Protein AF-A0A1G7DC87-F1 (afdb_monomer_lite)

Sequence (87 aa):
MFDQLEQELERLNQIHDARERTRAKMKLLLEQIPKGIEEAEAGNAETAAIYLSATRKILSAALSEEENAYKRLMGQQTDSTTIEKTP

Radius of gyration: 18.6 Å; chains: 1; bounding box: 42×33×54 Å

pLDDT: mean 83.66, std 15.87, range [39.28, 97.69]

Structure (mmCIF, N/CA/C/O backbone):
data_AF-A0A1G7DC87-F1
#
_entry.id   AF-A0A1G7DC87-F1
#
loop_
_atom_site.group_PDB
_atom_site.id
_atom_site.type_symbol
_atom_site.label_atom_id
_atom_site.label_alt_id
_atom_site.label_comp_id
_atom_site.label_asym_id
_atom_site.label_entity_id
_atom_site.label_seq_id
_atom_site.pdbx_PDB_ins_code
_atom_site.Cartn_x
_atom_site.Cartn_y
_atom_site.Cartn_z
_atom_site.occupancy
_atom_site.B_iso_or_equiv
_atom_site.auth_seq_id
_atom_site.auth_comp_id
_atom_site.auth_asym_id
_atom_site.auth_atom_id
_atom_site.pdbx_PDB_model_num
ATOM 1 N N . MET A 1 1 ? -20.437 4.206 34.742 1.00 56.81 1 MET A N 1
ATOM 2 C CA . MET A 1 1 ? -19.432 5.249 34.418 1.00 56.81 1 MET A CA 1
ATOM 3 C C . MET A 1 1 ? -18.098 4.631 33.997 1.00 56.81 1 MET A C 1
ATOM 5 O O . MET A 1 1 ? -17.486 5.175 33.093 1.00 56.81 1 MET A O 1
ATOM 9 N N . PHE A 1 2 ? -17.684 3.488 34.567 1.00 61.53 2 PHE A N 1
ATOM 10 C CA . PHE A 1 2 ? -16.541 2.700 34.070 1.00 61.53 2 PHE A CA 1
ATOM 11 C C . PHE A 1 2 ? -16.751 2.162 32.641 1.00 61.53 2 PHE A C 1
ATOM 13 O O . PHE A 1 2 ? -15.869 2.328 31.808 1.00 61.53 2 PHE A O 1
ATOM 20 N N . ASP A 1 3 ? -17.948 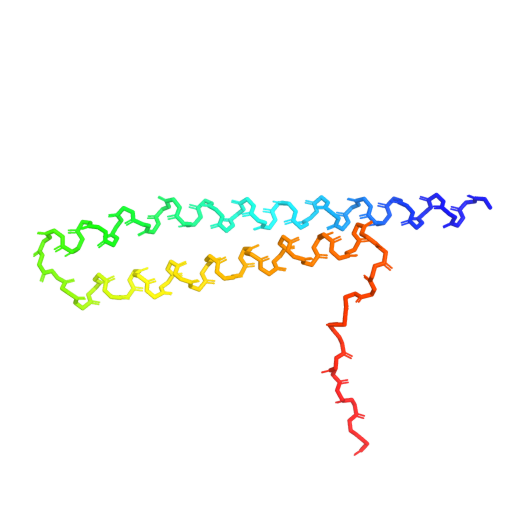1.664 32.320 1.00 74.19 3 ASP A N 1
ATOM 21 C CA . ASP A 1 3 ? -18.243 1.037 31.017 1.00 74.19 3 ASP A CA 1
ATOM 22 C C . ASP A 1 3 ? -18.061 1.970 29.806 1.00 74.19 3 ASP A C 1
ATOM 24 O O . ASP A 1 3 ? -17.645 1.541 28.735 1.00 74.19 3 ASP A O 1
ATOM 28 N N . GLN A 1 4 ? -18.341 3.269 29.967 1.00 77.38 4 GLN A N 1
ATOM 29 C CA . GLN A 1 4 ? -18.134 4.261 28.902 1.00 77.38 4 GLN A CA 1
ATOM 30 C C . GLN A 1 4 ? -16.651 4.588 28.705 1.00 77.38 4 GLN A C 1
ATOM 32 O O . GLN A 1 4 ? -16.217 4.834 27.585 1.00 77.38 4 GLN A O 1
ATOM 37 N N . LEU A 1 5 ? -15.874 4.587 29.791 1.00 79.31 5 LEU A N 1
ATOM 38 C CA . LEU A 1 5 ? -14.437 4.835 29.737 1.00 79.31 5 LEU A CA 1
ATOM 39 C C . LEU A 1 5 ? -13.708 3.657 29.078 1.00 79.31 5 LEU A C 1
ATOM 41 O O . LEU A 1 5 ? -12.793 3.866 28.289 1.00 79.31 5 LEU A O 1
ATOM 45 N N . GLU A 1 6 ? -14.138 2.432 29.384 1.00 81.00 6 GLU A N 1
ATOM 46 C CA . GLU A 1 6 ? -13.593 1.198 28.817 1.00 81.00 6 GLU A CA 1
ATOM 47 C C . GLU A 1 6 ? -13.885 1.091 27.313 1.00 81.00 6 GLU A C 1
ATOM 49 O O . GLU A 1 6 ? -12.967 0.846 26.530 1.00 81.00 6 GLU A O 1
ATOM 54 N N . GLN A 1 7 ? -15.113 1.411 26.886 1.00 80.56 7 GLN A N 1
ATOM 55 C CA . GLN A 1 7 ? -15.470 1.486 25.462 1.00 80.56 7 GLN A CA 1
ATOM 56 C C . GLN A 1 7 ? -14.666 2.547 24.699 1.00 80.56 7 GLN A C 1
ATOM 58 O O . GLN A 1 7 ? -14.235 2.303 23.570 1.00 80.56 7 GLN A O 1
ATOM 63 N N . GLU A 1 8 ? -14.439 3.719 25.296 1.00 79.62 8 GLU A N 1
ATOM 64 C CA . GLU A 1 8 ? -13.675 4.786 24.644 1.00 79.62 8 GLU A CA 1
ATOM 65 C C . GLU A 1 8 ? -12.180 4.434 24.541 1.00 79.62 8 GLU A C 1
ATOM 67 O O . GLU A 1 8 ? -11.549 4.686 23.512 1.00 79.62 8 GLU A O 1
ATOM 72 N N . LEU A 1 9 ? -11.616 3.779 25.562 1.00 83.06 9 LEU A N 1
ATOM 73 C CA . LEU A 1 9 ? -10.251 3.239 25.537 1.00 83.06 9 LEU A CA 1
ATOM 74 C C . LEU A 1 9 ? -10.078 2.167 24.459 1.00 83.06 9 LEU A C 1
ATOM 76 O O . LEU A 1 9 ? -9.109 2.204 23.698 1.00 83.06 9 LEU A O 1
ATOM 80 N N . GLU A 1 10 ? -11.021 1.233 24.359 1.00 83.81 10 GLU A N 1
ATOM 81 C CA . GLU A 1 10 ? -10.984 0.180 23.347 1.00 83.81 10 GLU A CA 1
ATOM 82 C C . GLU A 1 10 ? -11.085 0.761 21.932 1.00 83.81 10 GLU A C 1
ATOM 84 O O . GLU A 1 10 ? -10.302 0.408 21.045 1.00 83.81 10 GLU A O 1
ATOM 89 N N . ARG A 1 11 ? -11.968 1.743 21.733 1.00 78.25 11 ARG A N 1
ATOM 90 C CA . ARG A 1 11 ? -12.083 2.485 20.475 1.00 78.25 11 ARG A CA 1
ATOM 91 C C . ARG A 1 11 ? -10.782 3.208 20.110 1.00 78.25 11 ARG A C 1
ATOM 93 O O . ARG A 1 11 ? -10.364 3.161 18.950 1.00 78.25 11 ARG A O 1
ATOM 100 N N . LEU A 1 12 ? -10.128 3.866 21.068 1.00 82.38 12 LEU A N 1
ATOM 101 C CA . LEU A 1 12 ? -8.848 4.547 20.844 1.00 82.38 12 LEU A CA 1
ATOM 102 C C . LEU A 1 12 ? -7.730 3.566 20.472 1.00 82.38 12 LEU A C 1
ATOM 104 O O . LEU A 1 12 ? -6.975 3.841 19.535 1.00 82.38 12 LEU A O 1
ATOM 108 N N . ASN A 1 13 ? -7.664 2.411 21.137 1.00 83.75 13 ASN A N 1
ATOM 109 C CA . ASN A 1 13 ? -6.706 1.354 20.809 1.00 83.75 13 ASN A CA 1
ATOM 110 C C . ASN A 1 13 ? -6.916 0.830 19.382 1.00 83.75 13 ASN A C 1
ATOM 112 O O . ASN A 1 13 ? -5.971 0.771 18.600 1.00 83.75 13 ASN A O 1
ATOM 116 N N . GLN A 1 14 ? -8.162 0.565 18.982 1.00 80.00 14 GLN A N 1
ATOM 117 C CA . GLN A 1 14 ? -8.475 0.113 17.621 1.00 80.00 14 GLN A CA 1
ATOM 118 C C . GLN A 1 14 ? -8.066 1.130 16.542 1.00 80.00 14 GLN A C 1
ATOM 120 O O . GLN A 1 14 ? -7.621 0.742 15.456 1.00 80.00 14 GLN A O 1
ATOM 125 N N . ILE A 1 15 ? -8.214 2.432 16.818 1.00 81.69 15 ILE A N 1
ATOM 126 C CA . ILE A 1 15 ? -7.766 3.509 15.919 1.00 81.69 15 ILE A CA 1
ATOM 127 C C . ILE A 1 15 ? -6.237 3.548 15.848 1.00 81.69 15 ILE A C 1
ATOM 129 O O . ILE A 1 15 ? -5.676 3.710 14.761 1.00 81.69 15 ILE A O 1
ATOM 133 N N . HIS A 1 16 ? -5.556 3.406 16.986 1.00 85.94 16 HIS A N 1
ATOM 134 C CA . HIS A 1 16 ? -4.098 3.361 17.033 1.00 85.94 16 HIS A CA 1
ATOM 135 C C . HIS A 1 16 ? -3.552 2.182 16.218 1.00 85.94 16 HIS A C 1
ATOM 137 O O . HIS A 1 16 ? -2.727 2.386 15.325 1.00 85.94 16 HIS A O 1
ATOM 143 N N . ASP A 1 17 ? -4.096 0.983 16.422 1.00 86.88 17 ASP A N 1
ATOM 144 C CA . ASP A 1 17 ? -3.684 -0.214 15.691 1.00 86.88 17 ASP A CA 1
ATOM 145 C C . ASP A 1 17 ? -3.917 -0.076 14.181 1.00 86.88 17 ASP A C 1
ATOM 147 O O . ASP A 1 17 ? -3.086 -0.495 13.372 1.00 86.88 17 ASP A O 1
ATOM 151 N N . ALA A 1 18 ? -5.035 0.539 13.775 1.00 83.69 18 ALA A N 1
ATOM 152 C CA . ALA A 1 18 ? -5.310 0.817 12.367 1.00 83.69 18 ALA A CA 1
ATOM 153 C C . ALA A 1 18 ? -4.246 1.741 11.755 1.00 83.69 18 ALA A C 1
ATOM 155 O O . ALA A 1 18 ? -3.751 1.469 10.661 1.00 83.69 18 ALA A O 1
ATOM 156 N N . ARG A 1 19 ? -3.822 2.783 12.481 1.00 87.38 19 ARG A N 1
ATOM 157 C CA . ARG A 1 19 ? -2.754 3.691 12.032 1.00 87.38 19 ARG A CA 1
ATOM 158 C C . ARG A 1 19 ? -1.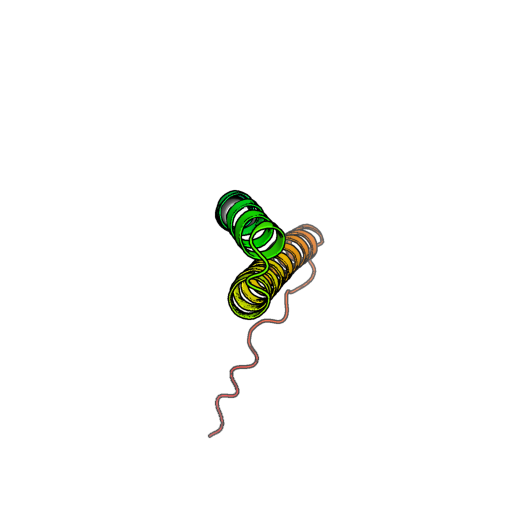414 2.982 11.891 1.00 87.38 19 ARG A C 1
ATOM 160 O O . ARG A 1 19 ? -0.723 3.209 10.898 1.00 87.38 19 ARG A O 1
ATOM 167 N N . GLU A 1 20 ? -1.049 2.116 12.834 1.00 92.12 20 GLU A N 1
ATOM 168 C CA . GLU A 1 20 ? 0.189 1.337 12.724 1.00 92.12 20 GLU A CA 1
ATOM 169 C C . GLU A 1 20 ? 0.147 0.379 11.526 1.00 92.12 20 GLU A C 1
ATOM 171 O O . GLU A 1 20 ? 1.106 0.312 10.750 1.00 92.12 20 GLU A O 1
ATOM 176 N N . ARG A 1 21 ? -0.997 -0.278 11.278 1.00 90.94 21 ARG A N 1
ATOM 177 C CA . ARG A 1 21 ? -1.195 -1.096 10.070 1.00 90.94 21 ARG A CA 1
ATOM 178 C C . ARG A 1 21 ? -1.080 -0.270 8.789 1.00 90.94 21 ARG A C 1
ATOM 180 O O . ARG A 1 21 ? -0.463 -0.737 7.832 1.00 90.94 21 ARG A O 1
ATOM 187 N N . THR A 1 22 ? -1.644 0.936 8.740 1.00 91.06 22 THR A N 1
ATOM 188 C CA . THR A 1 22 ? -1.509 1.832 7.579 1.00 91.06 22 THR A CA 1
ATOM 189 C C . THR A 1 22 ? -0.056 2.251 7.368 1.00 91.06 22 THR A C 1
ATOM 191 O O . THR A 1 22 ? 0.445 2.160 6.247 1.00 91.06 22 THR A O 1
ATOM 194 N N . ARG A 1 23 ? 0.673 2.621 8.431 1.00 93.44 23 ARG A N 1
ATOM 195 C CA . ARG A 1 23 ? 2.106 2.957 8.339 1.00 93.44 23 ARG A CA 1
ATOM 196 C C . ARG A 1 23 ? 2.940 1.800 7.806 1.00 93.44 23 ARG A C 1
ATOM 198 O O . ARG A 1 23 ? 3.800 2.026 6.959 1.00 93.44 23 ARG A O 1
ATOM 205 N N . ALA A 1 24 ? 2.690 0.575 8.265 1.00 94.44 24 ALA A N 1
ATOM 206 C CA . ALA A 1 24 ? 3.383 -0.607 7.758 1.00 94.44 24 ALA A CA 1
ATOM 207 C C . ALA A 1 24 ? 3.148 -0.797 6.248 1.00 94.44 24 ALA A C 1
ATOM 209 O O . ALA A 1 24 ? 4.101 -0.996 5.498 1.00 94.44 24 ALA A O 1
ATOM 210 N N . LYS A 1 25 ? 1.902 -0.642 5.779 1.00 93.62 25 LYS A N 1
ATOM 211 C CA . LYS A 1 25 ? 1.570 -0.705 4.345 1.00 93.62 25 LYS A CA 1
ATOM 212 C C . LYS A 1 25 ? 2.239 0.420 3.543 1.00 93.62 25 LYS A C 1
ATOM 214 O O . LYS A 1 25 ? 2.740 0.167 2.453 1.00 93.62 25 LYS A O 1
ATOM 219 N N . MET A 1 26 ? 2.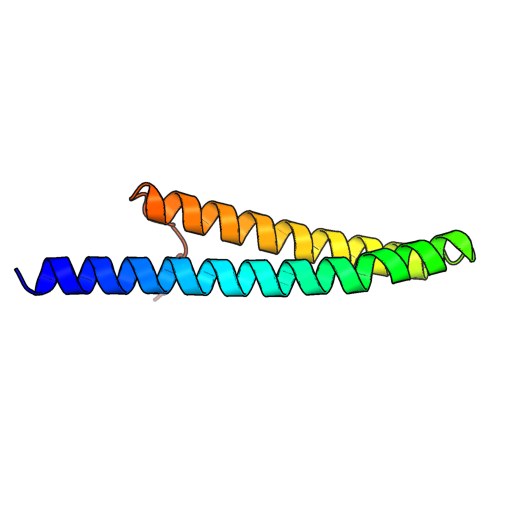315 1.639 4.084 1.00 93.31 26 MET A N 1
ATOM 220 C CA . MET A 1 26 ? 3.024 2.750 3.432 1.00 93.31 26 MET A CA 1
ATOM 221 C C . MET A 1 26 ? 4.526 2.491 3.301 1.00 93.31 26 MET A C 1
ATOM 223 O O . MET A 1 26 ? 5.093 2.764 2.248 1.00 93.31 26 MET A O 1
ATOM 227 N N . LYS A 1 27 ? 5.168 1.915 4.325 1.00 95.94 27 LYS A N 1
ATOM 228 C CA . LYS A 1 27 ? 6.578 1.502 4.234 1.00 95.94 27 LYS A CA 1
ATOM 229 C C . LYS A 1 27 ? 6.792 0.491 3.109 1.00 95.94 27 LYS A C 1
ATOM 231 O O . LYS A 1 27 ? 7.687 0.681 2.296 1.00 95.94 27 LYS A O 1
ATOM 236 N N . LEU A 1 28 ? 5.915 -0.510 2.999 1.00 94.50 28 LEU A N 1
ATOM 237 C CA . LEU A 1 28 ? 5.975 -1.473 1.898 1.00 94.50 28 LEU A CA 1
ATOM 238 C C . LEU A 1 28 ? 5.824 -0.790 0.531 1.00 94.50 28 LEU A C 1
ATOM 240 O O . LEU A 1 28 ? 6.564 -1.119 -0.386 1.00 94.50 28 LEU A O 1
ATOM 244 N N . LEU A 1 29 ? 4.925 0.188 0.373 1.00 94.00 29 LEU A N 1
ATOM 245 C CA . LEU A 1 29 ? 4.821 0.941 -0.887 1.00 94.00 29 LEU A CA 1
ATOM 246 C C . LEU A 1 29 ? 6.123 1.669 -1.231 1.00 94.00 29 LEU A C 1
ATOM 248 O O . LEU A 1 29 ? 6.591 1.571 -2.363 1.00 94.00 29 LEU A O 1
ATOM 252 N N . LEU A 1 30 ? 6.718 2.357 -0.254 1.00 93.94 30 LEU A N 1
ATOM 253 C CA . LEU A 1 30 ? 7.982 3.073 -0.434 1.00 93.94 30 LEU A CA 1
ATOM 254 C C . LEU A 1 30 ? 9.143 2.141 -0.812 1.00 93.94 30 LEU A C 1
ATOM 256 O O . LEU A 1 30 ? 10.056 2.569 -1.507 1.00 93.94 30 LEU A O 1
ATOM 260 N N . GLU A 1 31 ? 9.100 0.874 -0.401 1.00 93.94 31 GLU A N 1
ATOM 261 C CA . GLU A 1 31 ? 10.093 -0.138 -0.778 1.00 93.94 31 GLU A CA 1
ATOM 262 C C . GLU A 1 31 ? 9.848 -0.758 -2.162 1.00 93.94 31 GLU A C 1
ATOM 264 O O . GLU A 1 31 ? 10.801 -1.141 -2.840 1.00 93.94 31 GLU A O 1
ATOM 269 N N . GLN A 1 32 ? 8.586 -0.918 -2.573 1.00 92.44 32 GLN A N 1
ATOM 270 C CA . GLN A 1 32 ? 8.217 -1.648 -3.795 1.00 92.44 32 GLN A CA 1
ATOM 271 C C . GLN A 1 32 ? 8.168 -0.751 -5.037 1.00 92.44 32 GLN A C 1
ATOM 273 O O . GLN A 1 32 ? 8.530 -1.203 -6.122 1.00 92.44 32 GLN A O 1
ATOM 278 N N . ILE A 1 33 ? 7.749 0.511 -4.891 1.00 94.12 33 ILE A N 1
ATOM 279 C CA . ILE A 1 33 ? 7.632 1.452 -6.016 1.00 94.12 33 ILE A CA 1
ATOM 280 C C . ILE A 1 33 ? 8.982 1.664 -6.724 1.00 94.12 33 ILE A C 1
ATOM 282 O O . ILE A 1 33 ? 9.006 1.507 -7.945 1.00 94.12 33 ILE A O 1
ATOM 286 N N . PRO A 1 34 ? 10.102 1.949 -6.024 1.00 97.06 34 PRO A N 1
ATOM 287 C CA . PRO A 1 34 ? 11.390 2.154 -6.687 1.00 97.06 34 PRO A CA 1
ATOM 288 C C . PRO A 1 34 ? 11.847 0.927 -7.478 1.00 97.06 34 PRO A C 1
ATOM 290 O O . PRO A 1 34 ? 12.241 1.062 -8.628 1.00 97.06 34 PRO A O 1
ATOM 293 N N . LYS A 1 35 ? 11.685 -0.278 -6.915 1.00 95.25 35 LYS A N 1
ATOM 294 C CA . LYS A 1 35 ? 12.044 -1.536 -7.590 1.00 95.25 35 LYS A CA 1
ATOM 295 C C . LYS A 1 35 ? 11.253 -1.740 -8.881 1.00 95.25 35 LYS A C 1
ATOM 297 O O . LYS A 1 35 ? 11.806 -2.144 -9.893 1.00 95.25 35 LYS A O 1
ATOM 302 N N . GLY A 1 36 ? 9.956 -1.429 -8.866 1.00 94.62 36 GLY A N 1
ATOM 303 C CA . GLY A 1 36 ? 9.133 -1.491 -10.074 1.00 94.62 36 GLY A CA 1
ATOM 304 C C . GLY A 1 36 ? 9.557 -0.487 -11.148 1.00 94.62 36 GLY A C 1
ATOM 305 O O . GLY A 1 36 ? 9.504 -0.817 -12.331 1.00 94.62 36 GLY A O 1
ATOM 306 N N . ILE A 1 37 ? 9.983 0.715 -10.743 1.00 95.69 37 ILE A N 1
ATOM 307 C CA . ILE A 1 37 ? 10.505 1.743 -11.654 1.00 95.69 37 ILE A CA 1
ATOM 308 C C . ILE A 1 37 ? 11.830 1.283 -12.270 1.00 95.69 37 ILE A C 1
ATOM 310 O O . ILE A 1 37 ? 11.960 1.330 -13.488 1.00 95.69 37 ILE A O 1
ATOM 314 N N . GLU A 1 38 ? 12.762 0.770 -11.464 1.00 97.69 38 GLU A N 1
ATOM 315 C CA . GLU A 1 38 ? 14.056 0.255 -11.936 1.00 97.69 38 GLU A CA 1
ATOM 316 C C . GLU A 1 38 ? 13.880 -0.854 -12.988 1.00 97.69 38 GLU A C 1
ATOM 318 O O . GLU A 1 38 ? 14.505 -0.818 -14.047 1.00 97.69 38 GLU A O 1
ATOM 323 N N . GLU A 1 39 ? 12.973 -1.807 -12.751 1.00 96.88 39 GLU A N 1
ATOM 324 C CA . GLU A 1 39 ? 12.675 -2.875 -13.717 1.00 96.88 39 GLU A CA 1
ATOM 325 C C . GLU A 1 39 ? 12.038 -2.334 -15.005 1.00 96.88 39 GLU A C 1
ATOM 327 O O . GLU A 1 39 ? 12.340 -2.814 -16.100 1.00 96.88 39 GLU A O 1
ATOM 332 N N . ALA A 1 40 ? 11.177 -1.316 -14.902 1.00 94.88 40 ALA A N 1
ATOM 333 C CA . ALA A 1 40 ? 10.570 -0.678 -16.067 1.00 94.88 40 ALA A CA 1
ATOM 334 C C . ALA A 1 40 ? 11.611 0.077 -16.910 1.00 94.88 40 ALA A C 1
ATOM 336 O O . ALA A 1 40 ? 11.606 -0.039 -18.136 1.00 94.88 40 ALA A O 1
ATOM 337 N N . GLU A 1 41 ? 12.523 0.806 -16.264 1.00 96.62 41 GLU A N 1
ATOM 338 C CA . GLU A 1 41 ? 13.632 1.513 -16.915 1.00 96.62 41 GLU A CA 1
ATOM 339 C C . GLU A 1 41 ? 14.633 0.546 -17.562 1.00 96.62 41 GLU A C 1
ATOM 341 O O . GLU A 1 41 ? 15.161 0.831 -18.637 1.00 96.62 41 GLU A O 1
ATOM 346 N N . ALA A 1 42 ? 14.831 -0.635 -16.969 1.00 97.12 42 ALA A N 1
ATOM 347 C CA . ALA A 1 42 ? 15.623 -1.720 -17.546 1.00 97.12 42 ALA A CA 1
ATOM 348 C C . ALA A 1 42 ? 14.928 -2.441 -18.723 1.00 97.12 42 ALA A C 1
ATOM 350 O O . ALA A 1 42 ? 15.518 -3.332 -19.337 1.00 97.12 42 ALA A O 1
ATOM 351 N N . GLY A 1 43 ? 13.679 -2.085 -19.047 1.00 96.56 43 GLY A N 1
ATOM 352 C CA . GLY A 1 43 ? 12.890 -2.725 -20.102 1.00 96.56 43 GLY A CA 1
ATOM 353 C C . GLY A 1 43 ? 12.294 -4.081 -19.708 1.00 96.56 43 GLY A C 1
ATOM 354 O O . GLY A 1 43 ? 11.760 -4.787 -20.565 1.00 96.56 43 GLY A O 1
ATOM 355 N N . ASN A 1 44 ? 12.342 -4.453 -18.426 1.00 97.12 44 ASN A N 1
ATOM 356 C CA . ASN A 1 44 ? 11.773 -5.693 -17.908 1.00 97.12 44 ASN A CA 1
ATOM 357 C C . ASN A 1 44 ? 10.28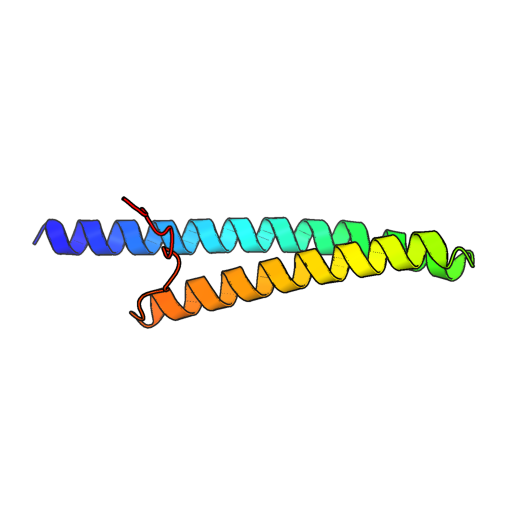0 -5.525 -17.587 1.00 97.12 44 ASN A C 1
ATOM 359 O O . ASN A 1 44 ? 9.857 -5.425 -16.431 1.00 97.12 44 ASN A O 1
ATOM 363 N N . ALA A 1 45 ? 9.465 -5.486 -18.641 1.00 94.38 45 ALA A N 1
ATOM 364 C CA . ALA A 1 45 ? 8.029 -5.236 -18.530 1.00 94.38 45 ALA A CA 1
ATOM 365 C C . ALA A 1 45 ? 7.292 -6.265 -17.648 1.00 94.38 45 ALA A C 1
ATOM 367 O O . ALA A 1 45 ? 6.337 -5.904 -16.959 1.00 94.38 45 ALA A O 1
ATOM 368 N N . GLU A 1 46 ? 7.729 -7.528 -17.645 1.00 96.44 46 GLU A N 1
ATOM 369 C CA . GLU A 1 46 ? 7.107 -8.591 -16.849 1.00 96.44 46 GLU A CA 1
ATOM 370 C C . GLU A 1 46 ? 7.306 -8.352 -15.348 1.00 96.44 46 GLU A C 1
ATOM 372 O O . GLU A 1 46 ? 6.332 -8.275 -14.593 1.00 96.44 46 GLU A O 1
ATOM 377 N N . THR A 1 47 ? 8.550 -8.141 -14.910 1.00 94.94 47 THR A N 1
ATOM 378 C CA . THR A 1 47 ? 8.843 -7.872 -13.495 1.00 94.94 47 THR A CA 1
ATOM 379 C C . THR A 1 47 ? 8.256 -6.535 -13.042 1.00 94.94 47 THR A C 1
ATOM 381 O O . THR A 1 47 ? 7.679 -6.450 -11.954 1.00 94.94 47 THR A O 1
ATOM 384 N N . ALA A 1 48 ? 8.303 -5.502 -13.888 1.00 95.50 48 ALA A N 1
ATOM 385 C CA . ALA A 1 48 ? 7.664 -4.219 -13.603 1.00 95.50 48 ALA A CA 1
ATOM 386 C C . ALA A 1 48 ? 6.148 -4.368 -13.365 1.00 95.50 48 ALA A C 1
ATOM 388 O O . ALA A 1 48 ? 5.599 -3.781 -12.427 1.00 95.50 48 ALA A O 1
ATOM 389 N N . ALA A 1 49 ? 5.461 -5.205 -14.153 1.00 95.44 49 ALA A N 1
ATOM 390 C CA . ALA A 1 49 ? 4.039 -5.488 -13.968 1.00 95.44 49 ALA A CA 1
ATOM 391 C C . ALA A 1 49 ? 3.744 -6.204 -12.636 1.00 95.44 49 ALA A C 1
ATOM 393 O O . ALA A 1 49 ? 2.724 -5.924 -11.995 1.00 95.44 49 ALA A O 1
ATOM 394 N N . ILE A 1 50 ? 4.642 -7.085 -12.179 1.00 96.69 50 ILE A N 1
ATOM 395 C CA . ILE A 1 50 ? 4.538 -7.739 -10.866 1.00 96.69 50 ILE A CA 1
ATOM 396 C C . ILE A 1 50 ? 4.611 -6.694 -9.745 1.00 96.69 50 ILE A C 1
ATOM 398 O O . ILE A 1 50 ? 3.725 -6.664 -8.883 1.00 96.69 50 ILE A O 1
ATOM 402 N N . TYR A 1 51 ? 5.601 -5.797 -9.778 1.00 95.81 51 TYR A N 1
ATOM 403 C CA . TYR A 1 51 ? 5.733 -4.722 -8.788 1.00 95.81 51 TYR A CA 1
ATOM 404 C C . TYR A 1 51 ? 4.552 -3.749 -8.818 1.00 95.81 51 TYR A C 1
ATOM 406 O O . TYR A 1 51 ? 4.052 -3.355 -7.761 1.00 95.81 51 TYR A O 1
ATOM 414 N N . LEU A 1 52 ? 4.040 -3.408 -10.002 1.00 94.38 52 LEU A N 1
ATOM 415 C CA . LEU A 1 52 ? 2.847 -2.573 -10.140 1.00 94.38 52 LEU A CA 1
ATOM 416 C C . LEU A 1 52 ? 1.614 -3.241 -9.511 1.00 94.38 52 LEU A C 1
AT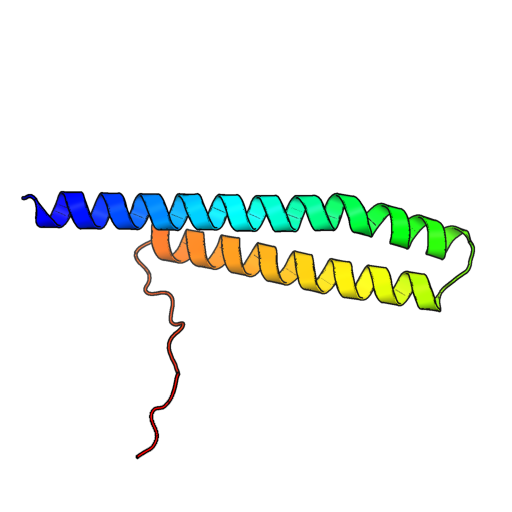OM 418 O O . LEU A 1 52 ? 0.858 -2.605 -8.772 1.00 94.38 52 LEU A O 1
ATOM 422 N N . SER A 1 53 ? 1.427 -4.540 -9.755 1.00 95.88 53 SER A N 1
ATOM 423 C CA . SER A 1 53 ? 0.340 -5.328 -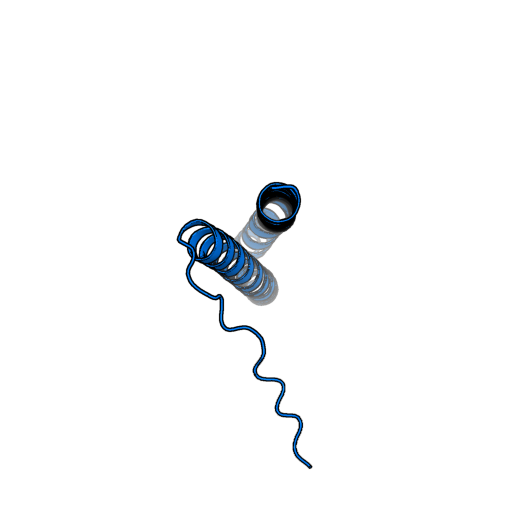9.166 1.00 95.88 53 SER A CA 1
ATOM 424 C C . SER A 1 53 ? 0.446 -5.396 -7.639 1.00 95.88 53 SER A C 1
ATOM 426 O O . SER A 1 53 ? -0.546 -5.179 -6.937 1.00 95.88 53 SER A O 1
ATOM 428 N N . ALA A 1 54 ? 1.649 -5.637 -7.108 1.00 94.75 54 ALA A N 1
ATOM 429 C CA . ALA A 1 54 ? 1.909 -5.633 -5.670 1.00 94.75 54 ALA A CA 1
ATOM 430 C C . ALA A 1 54 ? 1.613 -4.259 -5.046 1.00 94.75 54 ALA A C 1
ATOM 432 O O . ALA A 1 54 ? 0.868 -4.172 -4.069 1.00 94.75 54 ALA A O 1
ATOM 433 N N . THR A 1 55 ? 2.106 -3.186 -5.666 1.00 95.75 55 THR A N 1
ATOM 434 C CA . THR A 1 55 ? 1.870 -1.797 -5.247 1.00 95.75 55 THR A CA 1
ATOM 435 C C . THR A 1 55 ? 0.375 -1.486 -5.187 1.00 95.75 55 THR A C 1
ATOM 437 O O . THR A 1 55 ? -0.117 -0.992 -4.172 1.00 95.75 55 THR A O 1
ATOM 440 N N . ARG A 1 56 ? -0.388 -1.856 -6.225 1.00 96.06 56 ARG A N 1
ATOM 441 C CA . ARG A 1 56 ? -1.846 -1.672 -6.248 1.00 96.06 56 ARG A CA 1
ATOM 442 C C . ARG A 1 56 ? -2.531 -2.392 -5.085 1.00 96.06 56 ARG A C 1
ATOM 444 O O . ARG A 1 56 ? -3.378 -1.795 -4.426 1.00 96.06 56 ARG A O 1
ATOM 451 N N . LYS A 1 57 ? -2.171 -3.651 -4.815 1.00 96.06 57 LYS A N 1
ATOM 452 C CA . LYS A 1 57 ? -2.761 -4.436 -3.714 1.00 96.06 57 LYS A CA 1
ATOM 453 C C . LYS A 1 57 ? -2.497 -3.792 -2.354 1.00 96.06 57 LYS A C 1
ATOM 455 O O . LYS A 1 57 ? -3.419 -3.677 -1.548 1.00 96.06 57 LYS A O 1
ATOM 460 N N . ILE A 1 58 ? -1.264 -3.348 -2.114 1.00 93.81 58 ILE A N 1
ATOM 461 C CA . ILE A 1 58 ? -0.885 -2.701 -0.853 1.00 93.81 58 ILE A CA 1
ATOM 462 C C . ILE A 1 58 ? -1.632 -1.371 -0.690 1.00 93.81 58 ILE A C 1
ATOM 464 O O . ILE A 1 58 ? -2.173 -1.107 0.384 1.00 93.81 58 ILE A O 1
ATOM 468 N N . LEU A 1 59 ? -1.721 -0.566 -1.755 1.00 93.44 59 LEU A N 1
ATOM 469 C CA . LEU A 1 59 ? -2.440 0.707 -1.738 1.00 93.44 59 LEU A CA 1
ATOM 470 C C . LEU A 1 59 ? -3.930 0.511 -1.440 1.00 93.44 59 LEU A C 1
ATOM 472 O O . LEU A 1 59 ? -4.463 1.172 -0.552 1.00 93.44 59 LEU A O 1
ATOM 476 N N . SER A 1 60 ? -4.593 -0.428 -2.120 1.00 94.94 60 SER A N 1
ATOM 477 C CA . SER A 1 60 ? -5.998 -0.747 -1.847 1.00 94.94 60 SER A CA 1
ATOM 478 C C . SER A 1 60 ? -6.207 -1.184 -0.395 1.00 94.94 60 SER A C 1
ATOM 480 O O . SER A 1 60 ? -7.110 -0.681 0.266 1.00 94.94 60 SER A O 1
ATOM 482 N N . ALA A 1 61 ? -5.337 -2.045 0.139 1.00 92.62 61 ALA A N 1
ATOM 483 C CA . ALA A 1 61 ? -5.425 -2.487 1.529 1.00 92.62 61 ALA A CA 1
ATOM 484 C C . ALA A 1 61 ? -5.183 -1.353 2.544 1.00 92.62 61 ALA A C 1
ATOM 486 O O . ALA A 1 61 ? -5.715 -1.396 3.653 1.00 92.62 61 ALA A O 1
ATOM 487 N N . ALA A 1 62 ? -4.369 -0.351 2.202 1.00 91.00 62 ALA A N 1
ATOM 488 C CA . ALA A 1 62 ? -4.158 0.819 3.049 1.00 91.00 62 ALA A CA 1
ATOM 489 C C . ALA A 1 62 ? -5.372 1.753 3.046 1.00 91.00 62 ALA A C 1
ATOM 491 O O . ALA A 1 62 ? -5.803 2.184 4.111 1.00 91.00 62 ALA A O 1
ATOM 492 N N . LEU A 1 63 ? -5.963 1.994 1.873 1.00 91.44 63 LEU A N 1
ATOM 493 C CA . LEU A 1 63 ? -7.178 2.798 1.743 1.00 91.44 63 LEU A CA 1
ATOM 494 C C . LEU A 1 63 ? -8.366 2.161 2.473 1.00 91.44 63 LEU A C 1
ATOM 496 O O . LEU A 1 63 ? -9.087 2.863 3.171 1.00 91.44 63 LEU A O 1
ATOM 500 N N . SER A 1 64 ? -8.536 0.838 2.392 1.00 90.81 64 SER A N 1
ATOM 501 C CA . SER A 1 64 ? -9.585 0.146 3.152 1.00 90.81 64 SER A CA 1
ATOM 502 C C . SER A 1 64 ? -9.379 0.241 4.668 1.00 90.81 64 SER A C 1
ATOM 504 O O . SER A 1 64 ? -10.348 0.321 5.417 1.00 90.81 64 SER A O 1
ATOM 506 N N . GLU A 1 65 ? -8.131 0.244 5.147 1.00 87.94 65 GLU A N 1
ATOM 507 C CA . GLU A 1 65 ? -7.836 0.428 6.574 1.00 87.94 65 GLU A CA 1
ATOM 508 C C . GLU A 1 65 ? -8.193 1.845 7.049 1.00 87.94 65 GLU A C 1
ATOM 510 O O . GLU A 1 65 ? -8.838 1.998 8.085 1.00 87.94 65 GLU A O 1
ATOM 515 N N . GLU A 1 66 ? -7.818 2.864 6.270 1.00 86.00 66 GLU A N 1
ATOM 516 C CA . GLU A 1 66 ? -8.182 4.270 6.499 1.00 86.00 66 GLU A CA 1
ATOM 517 C C . GLU A 1 66 ? -9.705 4.462 6.500 1.00 86.00 66 GLU A C 1
ATOM 519 O O . GLU A 1 66 ? -10.257 5.051 7.429 1.00 86.00 66 GLU A O 1
ATOM 524 N N . GLU A 1 67 ? -10.400 3.908 5.503 1.00 89.44 67 GLU A N 1
ATOM 525 C CA . GLU A 1 67 ? -11.858 3.971 5.396 1.00 89.44 67 GLU A CA 1
ATOM 526 C C . GLU A 1 67 ? -12.538 3.321 6.609 1.00 89.44 67 GLU A C 1
ATOM 528 O O . GLU A 1 67 ? -13.457 3.894 7.197 1.00 89.44 67 GLU A O 1
ATOM 533 N N . ASN A 1 68 ? -12.063 2.149 7.036 1.00 86.19 68 ASN A N 1
ATOM 534 C CA . ASN A 1 68 ? -12.599 1.461 8.207 1.00 86.19 68 ASN A CA 1
ATOM 535 C C . ASN A 1 68 ? -12.330 2.233 9.502 1.00 86.19 68 ASN A C 1
ATOM 537 O O . ASN A 1 68 ? -13.214 2.330 10.355 1.00 86.19 68 ASN A O 1
ATOM 541 N N . ALA A 1 69 ? -11.137 2.810 9.656 1.00 83.44 69 ALA A N 1
ATOM 542 C CA . ALA A 1 69 ? -10.818 3.659 10.799 1.00 83.44 69 ALA A CA 1
ATOM 543 C C . ALA A 1 69 ? -11.722 4.902 10.843 1.00 83.44 69 ALA A C 1
ATOM 545 O O . ALA A 1 69 ? -12.224 5.260 11.910 1.00 83.44 69 ALA A O 1
ATOM 546 N N . TYR A 1 70 ? -11.987 5.516 9.687 1.00 83.38 70 TYR A N 1
ATOM 547 C CA . TYR A 1 70 ? -12.901 6.648 9.565 1.00 83.38 70 TYR A CA 1
ATOM 548 C C . TYR A 1 70 ? -14.344 6.270 9.924 1.00 83.38 70 TYR A C 1
ATOM 550 O O . TYR A 1 70 ? -14.967 6.952 10.736 1.00 83.38 70 TYR A O 1
ATOM 558 N N . LYS A 1 71 ? -14.866 5.151 9.405 1.00 84.94 71 LYS A N 1
ATOM 559 C CA . LYS A 1 71 ? -16.214 4.654 9.742 1.00 84.94 71 LYS A CA 1
ATOM 560 C C . LYS A 1 71 ? -16.382 4.429 11.247 1.00 84.94 71 LYS A C 1
ATOM 562 O O . LYS A 1 71 ? -17.357 4.907 11.826 1.00 84.94 71 LYS A O 1
ATOM 567 N N . ARG A 1 72 ? -15.391 3.806 11.901 1.00 79.75 72 ARG A N 1
ATOM 568 C CA . ARG A 1 72 ? -15.370 3.633 13.367 1.00 79.75 72 ARG A CA 1
ATOM 569 C C . ARG A 1 72 ? -15.360 4.970 14.106 1.00 79.75 72 ARG A C 1
ATOM 571 O O . ARG A 1 72 ? -16.070 5.128 15.095 1.00 79.75 72 ARG A O 1
ATOM 578 N N . LEU A 1 73 ? -14.597 5.953 13.622 1.00 78.19 73 LEU A N 1
ATOM 579 C CA . LEU A 1 73 ? -14.586 7.300 14.196 1.00 78.19 73 LEU A CA 1
ATOM 580 C C . LEU A 1 73 ? -15.951 8.001 14.061 1.00 78.19 73 LEU A C 1
ATOM 582 O O . LEU A 1 73 ? -16.379 8.708 14.971 1.00 78.19 73 LEU A O 1
ATOM 586 N N . MET A 1 74 ? -16.664 7.766 12.964 1.00 81.88 74 MET A N 1
ATOM 587 C CA . MET A 1 74 ? -18.009 8.302 12.745 1.00 81.88 74 MET A CA 1
ATOM 588 C C . MET A 1 74 ? -19.110 7.517 13.477 1.00 81.88 74 MET A C 1
ATOM 590 O O . MET A 1 74 ? -20.284 7.854 13.340 1.00 81.88 74 MET A O 1
ATOM 594 N N . GLY A 1 75 ? -18.761 6.481 14.251 1.00 72.88 75 GLY A N 1
ATOM 595 C CA . GLY A 1 75 ? -19.729 5.635 14.954 1.00 72.88 75 GLY A CA 1
ATOM 596 C C . GLY A 1 75 ? -20.568 4.756 14.020 1.00 72.88 75 GLY A C 1
ATOM 597 O O . GLY A 1 75 ? -21.610 4.249 14.427 1.00 72.88 75 GLY A O 1
ATOM 598 N N . GLN A 1 76 ? -20.134 4.577 12.770 1.00 72.94 76 GLN A N 1
ATOM 599 C CA . GLN A 1 76 ? -20.759 3.655 11.829 1.00 72.94 76 GLN A CA 1
ATOM 600 C C . GLN A 1 76 ? -20.236 2.245 12.113 1.00 72.94 76 GLN A C 1
ATOM 602 O O . GLN A 1 76 ? -19.022 2.041 12.208 1.00 72.94 76 GLN A O 1
ATOM 607 N N . GLN A 1 77 ? -21.137 1.265 12.252 1.00 59.03 77 GLN A N 1
ATOM 608 C CA . GLN A 1 77 ? -20.724 -0.134 12.335 1.00 59.03 77 GLN A CA 1
ATOM 609 C C . GLN A 1 77 ? -19.986 -0.497 11.044 1.00 59.03 77 GLN A C 1
ATOM 611 O O . GLN A 1 77 ? -20.510 -0.346 9.942 1.00 59.03 77 GLN A O 1
ATOM 616 N N . THR A 1 78 ? -18.733 -0.930 11.171 1.00 55.12 78 THR A N 1
ATOM 617 C CA . THR A 1 78 ? -18.019 -1.543 10.055 1.00 55.12 78 THR A CA 1
ATOM 618 C C . THR A 1 78 ? -18.542 -2.966 9.926 1.00 55.12 78 THR A C 1
ATOM 620 O O . THR A 1 78 ? -18.120 -3.834 10.690 1.00 55.12 78 THR A O 1
ATOM 623 N N . ASP A 1 79 ? -19.467 -3.202 8.996 1.00 51.41 79 ASP A N 1
ATOM 624 C CA . ASP A 1 79 ? -19.891 -4.553 8.632 1.00 51.41 79 ASP A CA 1
ATOM 625 C C . ASP A 1 79 ? -18.668 -5.323 8.130 1.00 51.41 79 ASP A C 1
ATOM 627 O O . ASP A 1 79 ? -18.142 -5.105 7.039 1.00 51.41 79 ASP A O 1
ATOM 631 N N . SER A 1 80 ? -18.124 -6.180 8.983 1.00 50.84 80 SER A N 1
ATOM 632 C CA . SER A 1 80 ? -17.014 -7.071 8.642 1.00 50.84 80 SER A CA 1
ATOM 633 C C . SER A 1 80 ? -17.164 -8.400 9.373 1.00 50.84 80 SER A C 1
ATOM 635 O O . SER A 1 80 ? -16.190 -8.976 9.852 1.00 50.84 80 SER A O 1
ATOM 637 N N . THR A 1 81 ? -18.396 -8.896 9.503 1.00 42.06 81 THR A N 1
ATOM 638 C CA . THR A 1 81 ? -18.636 -10.260 9.990 1.00 42.06 81 THR A CA 1
ATOM 639 C C . THR A 1 81 ? -19.864 -10.877 9.329 1.00 42.06 81 THR A C 1
ATOM 641 O O . THR A 1 81 ? -20.840 -11.231 9.976 1.00 42.06 81 THR A O 1
ATOM 644 N N . THR A 1 82 ? -19.794 -11.070 8.013 1.00 41.84 82 THR A N 1
ATOM 645 C CA . THR A 1 82 ? -20.542 -12.152 7.362 1.00 41.84 82 THR A CA 1
ATOM 646 C C . THR A 1 82 ? -19.622 -13.369 7.309 1.00 41.84 82 THR A C 1
ATOM 648 O O . THR A 1 82 ? -19.024 -13.678 6.285 1.00 41.84 82 THR A O 1
ATOM 651 N N . ILE A 1 83 ? -19.439 -14.033 8.451 1.00 47.69 83 ILE A N 1
ATOM 652 C CA . ILE A 1 83 ? -19.118 -15.461 8.432 1.00 47.69 83 ILE A CA 1
ATOM 653 C C . ILE A 1 83 ? -20.452 -16.132 8.717 1.00 47.69 83 ILE A C 1
ATOM 655 O O . ILE A 1 83 ? -20.877 -16.229 9.868 1.00 47.69 83 ILE A O 1
ATOM 659 N N . GLU A 1 84 ? -21.146 -16.497 7.641 1.00 39.62 84 GLU A N 1
ATOM 660 C CA . GLU A 1 84 ? -22.283 -17.405 7.695 1.00 39.62 84 GLU A CA 1
ATOM 661 C C . GLU A 1 84 ? -21.852 -18.658 8.465 1.00 39.62 84 GLU A C 1
ATOM 663 O O . GLU A 1 84 ? -21.061 -19.471 7.988 1.00 39.62 84 GLU A O 1
ATOM 668 N N . LYS A 1 85 ? -22.355 -18.811 9.690 1.00 43.50 85 LYS A N 1
ATOM 669 C CA . LYS A 1 85 ? -22.530 -20.139 10.268 1.00 43.50 85 LYS A CA 1
ATOM 670 C C . LYS A 1 85 ? -23.761 -20.727 9.597 1.00 43.50 85 LYS A C 1
ATOM 672 O O . LYS A 1 85 ? -24.882 -20.444 10.013 1.00 43.50 85 LYS A O 1
ATOM 677 N N . THR A 1 86 ? -23.549 -21.497 8.541 1.00 39.28 86 THR A N 1
ATOM 678 C CA . THR A 1 86 ? -24.589 -22.358 7.977 1.00 39.28 86 THR A CA 1
ATOM 679 C C . THR A 1 86 ? -24.767 -23.569 8.910 1.00 39.28 86 THR A C 1
ATOM 681 O O . THR A 1 86 ? -23.751 -24.105 9.365 1.00 39.28 86 THR A O 1
ATOM 684 N N . PRO A 1 87 ? -26.008 -23.951 9.268 1.00 56.81 87 PRO A N 1
ATOM 685 C CA . PRO A 1 87 ? -26.295 -25.146 10.068 1.00 56.81 87 PRO A CA 1
ATOM 686 C C . PRO A 1 87 ? -25.976 -26.456 9.338 1.00 56.81 87 PRO A C 1
ATOM 688 O O . PRO A 1 87 ? -26.006 -26.466 8.086 1.00 56.81 87 PRO A O 1
#

Secondary structure (DSSP, 8-state):
-HHHHHHHHHHHHHHHHHHHHHHHHHHHHHHHHHHHHHHHHTT-HHHHHHHHHHHHHHHHHHHHHHHHHHHHHTT------------

Organism: NCBI:txid426756

Foldseek 3Di:
DVVVVVVVVVLVVLLVVLVVLLVVLVVVLVVLVVVLVVCVVVVVVPVNVVSVVVNVVSVVVSVVSVVVNVCSVVVHDPPDDPPDPDD